Protein AF-A0AAN6YDL4-F1 (afdb_monomer)

Secondary structure (DSSP, 8-state):
-PPPPEEEEEEES-HHHHHHHHHHHTTTEEEEEEEETTTHHHHHHHHHTT---SS-S--HHHHHHTS---TTTS---EEEE-TT--HHHHHHHHHHHHHHHHHHHHTT----B--EEE--GGG-SS-TT-HHHHHHHHHHHHHHHHHHHHHTTGGGTB---EEE-

Structure (mmCIF, N/CA/C/O backbone):
data_AF-A0AAN6YDL4-F1
#
_entry.id   AF-A0AAN6YDL4-F1
#
loop_
_atom_site.group_PDB
_atom_site.id
_atom_site.type_symbol
_atom_site.label_atom_id
_atom_site.label_alt_id
_atom_site.label_comp_id
_atom_site.label_asym_id
_atom_site.label_entity_id
_atom_site.label_seq_id
_atom_site.pdbx_PDB_ins_code
_atom_site.Cartn_x
_atom_site.Cartn_y
_atom_site.Cartn_z
_atom_site.occupancy
_atom_site.B_iso_or_equiv
_atom_site.auth_seq_id
_atom_site.auth_comp_id
_atom_site.auth_asym_id
_atom_site.auth_atom_id
_atom_site.pdbx_PDB_model_num
ATOM 1 N N . MET A 1 1 ? -6.915 -26.222 -2.280 1.00 38.22 1 MET A N 1
ATOM 2 C CA . MET A 1 1 ? -6.921 -25.117 -1.298 1.00 38.22 1 MET A CA 1
ATOM 3 C C . MET A 1 1 ? -6.91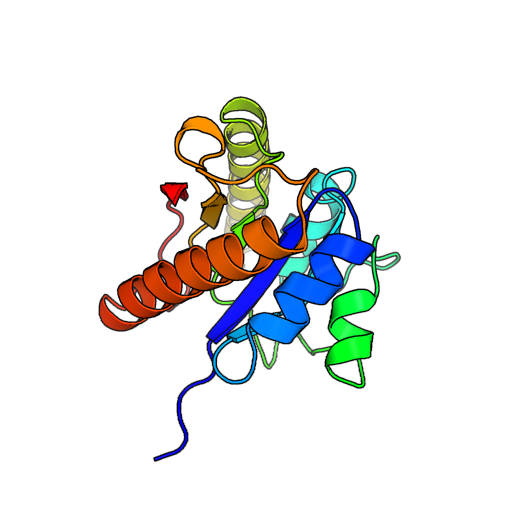6 -23.828 -2.096 1.00 38.22 1 MET A C 1
ATOM 5 O O . MET A 1 1 ? -6.072 -23.712 -2.972 1.00 38.22 1 MET A O 1
ATOM 9 N N . ALA A 1 2 ? -7.891 -22.937 -1.909 1.00 43.97 2 ALA A N 1
ATOM 10 C CA . ALA A 1 2 ? -7.877 -21.652 -2.608 1.00 43.97 2 ALA A CA 1
ATOM 11 C C . ALA A 1 2 ? -6.658 -20.854 -2.119 1.00 43.97 2 ALA A C 1
ATOM 13 O O . ALA A 1 2 ? -6.489 -20.703 -0.909 1.00 43.97 2 ALA A O 1
ATOM 14 N N . SER A 1 3 ? -5.782 -20.409 -3.023 1.00 56.88 3 SER A N 1
ATOM 15 C CA . SER A 1 3 ? -4.665 -19.540 -2.647 1.00 56.88 3 SER A CA 1
ATOM 16 C C . SER A 1 3 ? -5.230 -18.258 -2.040 1.00 56.88 3 SER A C 1
ATOM 18 O O . SER A 1 3 ? -6.098 -17.616 -2.635 1.00 56.88 3 SER A O 1
ATOM 20 N N . LYS A 1 4 ? -4.768 -17.897 -0.844 1.00 82.81 4 LYS A N 1
ATOM 21 C CA . LYS A 1 4 ? -5.132 -16.639 -0.192 1.00 82.81 4 LYS A CA 1
ATOM 22 C C . LYS A 1 4 ? -4.649 -15.480 -1.073 1.00 82.81 4 LYS A C 1
ATOM 24 O O . LYS A 1 4 ? -3.461 -15.384 -1.350 1.00 82.81 4 LYS A O 1
ATOM 29 N N . ILE A 1 5 ? -5.571 -14.633 -1.526 1.00 93.06 5 ILE A N 1
ATOM 30 C CA . ILE A 1 5 ? -5.248 -13.409 -2.273 1.00 93.06 5 ILE A CA 1
ATOM 31 C C . ILE A 1 5 ? -4.875 -12.322 -1.264 1.00 93.06 5 ILE A C 1
ATOM 33 O O . ILE A 1 5 ? -5.662 -12.053 -0.350 1.00 93.06 5 ILE A O 1
ATOM 37 N N . ILE A 1 6 ? -3.711 -11.694 -1.441 1.00 96.50 6 ILE A N 1
ATOM 38 C CA . ILE A 1 6 ? -3.271 -10.568 -0.609 1.00 96.50 6 ILE A CA 1
ATOM 39 C C . ILE A 1 6 ? -3.867 -9.277 -1.163 1.00 96.50 6 ILE A C 1
ATOM 41 O O . ILE A 1 6 ? -3.697 -8.966 -2.340 1.00 96.50 6 ILE A O 1
ATOM 45 N N . ARG A 1 7 ? -4.555 -8.510 -0.317 1.00 96.12 7 ARG A N 1
ATOM 46 C CA . ARG A 1 7 ? -5.187 -7.243 -0.711 1.00 96.12 7 ARG A CA 1
ATOM 47 C C . ARG A 1 7 ? -4.355 -6.059 -0.281 1.00 96.12 7 ARG A C 1
ATOM 49 O O . ARG A 1 7 ? -4.023 -5.946 0.895 1.00 96.12 7 ARG A O 1
ATOM 56 N N . VAL A 1 8 ? -4.057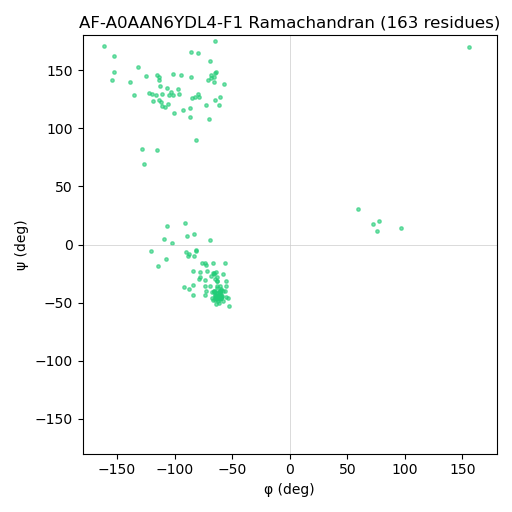 -5.152 -1.201 1.00 97.31 8 VAL A N 1
ATOM 57 C CA . VAL A 1 8 ? -3.200 -3.996 -0.914 1.00 97.31 8 VAL A CA 1
ATOM 58 C C . VAL A 1 8 ? -3.810 -2.692 -1.404 1.00 97.31 8 VAL A C 1
ATOM 60 O O . VAL A 1 8 ? -4.573 -2.656 -2.369 1.00 97.31 8 VAL A O 1
ATOM 63 N N . LEU A 1 9 ? -3.443 -1.609 -0.735 1.00 97.25 9 LEU A N 1
ATOM 64 C CA . LEU A 1 9 ? -3.541 -0.259 -1.274 1.00 97.25 9 LEU A CA 1
ATOM 65 C C . LEU A 1 9 ? -2.279 0.019 -2.077 1.00 97.25 9 LEU A C 1
ATOM 67 O O . LEU A 1 9 ? -1.200 -0.400 -1.666 1.00 97.25 9 LEU A O 1
ATOM 71 N N . ALA A 1 10 ? -2.386 0.755 -3.174 1.00 97.50 10 ALA A N 1
ATOM 72 C CA . ALA A 1 10 ? -1.223 1.194 -3.932 1.00 97.50 10 ALA A CA 1
ATOM 73 C C . ALA A 1 10 ? -1.224 2.709 -4.090 1.00 97.50 10 ALA A C 1
ATOM 75 O O . ALA A 1 10 ? -2.279 3.321 -4.248 1.00 97.50 10 ALA A O 1
ATOM 76 N N . ALA A 1 11 ? -0.044 3.320 -4.083 1.00 97.38 11 ALA A N 1
ATOM 77 C CA . ALA A 1 11 ? 0.076 4.736 -4.372 1.00 97.38 11 ALA A CA 1
ATOM 78 C C . ALA A 1 11 ? 1.285 5.056 -5.247 1.00 97.38 11 ALA A C 1
ATOM 80 O O . ALA A 1 11 ? 2.378 4.497 -5.092 1.00 97.38 11 ALA A O 1
ATOM 81 N N . GLY A 1 12 ? 1.087 5.972 -6.191 1.00 95.25 12 GLY A N 1
ATOM 82 C CA . GLY A 1 12 ? 2.101 6.315 -7.177 1.00 95.25 12 GLY A CA 1
ATOM 83 C C . GLY A 1 12 ? 1.857 7.655 -7.853 1.00 95.25 12 GLY A C 1
ATOM 84 O O . GLY A 1 12 ? 0.814 8.280 -7.706 1.00 95.25 12 GLY A O 1
ATOM 85 N N . LYS A 1 13 ? 2.852 8.108 -8.617 1.00 93.62 13 LYS A N 1
ATOM 86 C CA . LYS A 1 13 ? 2.815 9.421 -9.278 1.00 93.62 13 LYS A CA 1
ATOM 87 C C . LYS A 1 13 ? 1.968 9.443 -10.557 1.00 93.62 13 LYS A C 1
ATOM 89 O O . LYS A 1 13 ? 1.450 10.490 -10.920 1.00 93.62 13 LYS A O 1
ATOM 94 N N . MET A 1 14 ? 1.878 8.318 -11.270 1.00 93.56 14 MET A N 1
ATOM 95 C CA . MET A 1 14 ? 1.256 8.241 -12.598 1.00 93.56 14 MET A CA 1
ATOM 96 C C . MET A 1 14 ? 0.341 7.023 -12.703 1.00 93.56 14 MET A C 1
ATOM 98 O O . MET A 1 14 ? 0.793 5.899 -12.478 1.00 93.56 14 MET A O 1
ATOM 102 N N . GLU A 1 15 ? -0.904 7.233 -13.132 1.00 94.50 15 GLU A N 1
ATOM 103 C CA . GLU A 1 15 ? -1.879 6.150 -13.322 1.00 94.50 15 GLU A CA 1
ATOM 104 C C . GLU A 1 15 ? -1.431 5.134 -14.371 1.00 94.50 15 GLU A C 1
ATOM 106 O O . GLU A 1 15 ? -1.574 3.938 -14.154 1.00 94.50 15 GLU A O 1
ATOM 111 N N . ALA A 1 16 ? -0.844 5.579 -15.488 1.00 94.00 16 ALA A N 1
ATOM 112 C CA . ALA A 1 16 ? -0.403 4.678 -16.555 1.00 94.00 16 ALA A CA 1
ATOM 113 C C . ALA A 1 16 ? 0.641 3.658 -16.064 1.00 94.00 16 ALA A C 1
ATOM 115 O O . ALA A 1 16 ? 0.591 2.488 -16.436 1.00 94.00 16 ALA A O 1
ATOM 116 N N . MET A 1 17 ? 1.559 4.091 -15.193 1.00 93.56 17 MET A N 1
ATOM 117 C CA . MET A 1 17 ? 2.529 3.199 -14.554 1.00 93.56 17 MET A CA 1
ATOM 118 C C . MET A 1 17 ? 1.851 2.332 -13.488 1.00 93.56 17 MET A C 1
ATOM 120 O O . MET A 1 17 ? 2.077 1.124 -13.441 1.00 93.56 17 MET A O 1
ATOM 124 N N . GLY A 1 18 ? 0.980 2.938 -12.671 1.00 95.25 18 GLY A N 1
ATOM 125 C CA . GLY A 1 18 ? 0.182 2.239 -11.664 1.00 95.25 18 GLY A CA 1
ATOM 126 C C . GLY A 1 18 ? -0.617 1.082 -12.261 1.00 95.25 18 GLY A C 1
ATOM 127 O O . GLY A 1 18 ? -0.530 -0.027 -11.751 1.00 95.25 18 GLY A O 1
ATOM 128 N N . ARG A 1 19 ? -1.298 1.296 -13.394 1.00 97.12 19 ARG A N 1
ATOM 129 C CA . ARG A 1 19 ? -2.048 0.270 -14.135 1.00 97.12 19 ARG A CA 1
ATOM 130 C C . ARG A 1 19 ? -1.188 -0.952 -14.439 1.00 97.12 19 ARG A C 1
ATOM 132 O O . ARG A 1 19 ? -1.576 -2.058 -14.081 1.00 97.12 19 ARG A O 1
ATOM 139 N N . ARG A 1 20 ? -0.010 -0.748 -15.041 1.00 97.00 20 ARG A N 1
ATOM 140 C CA . ARG A 1 20 ? 0.898 -1.849 -15.408 1.00 97.00 20 ARG A CA 1
ATOM 141 C C . ARG A 1 20 ? 1.344 -2.650 -14.181 1.00 97.00 20 ARG A C 1
ATOM 143 O O . ARG A 1 20 ? 1.391 -3.876 -14.231 1.00 97.00 20 ARG A O 1
ATOM 150 N N . VAL A 1 21 ? 1.636 -1.967 -13.072 1.00 96.62 21 VAL A N 1
ATOM 151 C CA . VAL A 1 21 ? 2.000 -2.622 -11.805 1.00 96.62 21 VAL A CA 1
ATOM 152 C C . VAL A 1 21 ? 0.812 -3.399 -11.228 1.00 96.62 21 VAL A C 1
ATOM 154 O O . VAL A 1 21 ? 0.970 -4.563 -10.876 1.00 96.62 21 VAL A O 1
ATOM 157 N N . ILE A 1 22 ? -0.380 -2.795 -11.169 1.00 97.38 22 ILE A N 1
ATOM 158 C CA . ILE A 1 22 ? -1.601 -3.427 -10.641 1.00 97.38 22 ILE A CA 1
ATOM 159 C C . ILE A 1 22 ? -1.958 -4.689 -11.435 1.00 97.38 22 ILE A C 1
ATOM 161 O O . ILE A 1 22 ? -2.300 -5.713 -10.846 1.00 97.38 22 ILE A O 1
ATOM 165 N N . GLU A 1 23 ? -1.864 -4.640 -12.763 1.00 97.31 23 GLU A N 1
ATOM 166 C CA . GLU A 1 23 ? -2.128 -5.797 -13.622 1.00 97.31 23 GLU A CA 1
ATOM 167 C C . GLU A 1 23 ? -1.107 -6.916 -13.395 1.00 97.31 23 GLU A C 1
ATOM 169 O O . GLU A 1 23 ? -1.497 -8.073 -13.248 1.00 97.31 23 GLU A O 1
ATOM 174 N N . GLY A 1 24 ? 0.184 -6.587 -13.292 1.00 96.88 24 GLY A N 1
ATOM 175 C CA . GLY A 1 24 ? 1.239 -7.580 -13.073 1.00 96.88 24 GLY A CA 1
ATOM 176 C C . GLY A 1 24 ? 1.291 -8.172 -11.656 1.00 96.88 24 GLY A C 1
ATOM 177 O O . GLY A 1 24 ? 1.899 -9.223 -11.436 1.00 96.88 24 GLY A O 1
ATOM 178 N N . LEU A 1 25 ? 0.632 -7.537 -10.685 1.00 97.38 25 LEU A N 1
ATOM 179 C CA . LEU A 1 25 ? 0.478 -8.061 -9.325 1.00 97.38 25 LEU A CA 1
ATOM 180 C C . LEU A 1 25 ? -0.484 -9.260 -9.245 1.00 97.38 25 LEU A C 1
ATOM 182 O O . LEU A 1 25 ? -0.351 -10.089 -8.342 1.00 97.38 25 LEU A O 1
ATOM 186 N N . LYS A 1 26 ? -1.390 -9.407 -10.215 1.00 95.75 26 LYS A N 1
ATOM 187 C CA . LYS A 1 26 ? -2.298 -10.555 -10.313 1.00 95.75 26 LYS A CA 1
ATOM 188 C C . LYS A 1 26 ? -1.545 -11.855 -10.671 1.00 95.75 26 LYS A C 1
ATOM 190 O O . LYS A 1 26 ? -0.471 -11.789 -11.276 1.00 95.75 26 LYS A O 1
ATOM 195 N N . PRO A 1 27 ? -2.125 -13.032 -10.360 1.00 94.62 27 PRO A N 1
ATOM 196 C CA . PRO A 1 27 ? -3.370 -13.241 -9.604 1.00 94.62 27 PRO A CA 1
ATOM 197 C C . PRO A 1 27 ? -3.207 -13.212 -8.076 1.00 94.62 27 PRO A C 1
ATOM 199 O O . PRO A 1 27 ? -4.208 -13.225 -7.364 1.00 94.62 27 PRO A O 1
ATOM 202 N N . GLU A 1 28 ? -1.981 -13.209 -7.557 1.00 95.19 28 GLU A N 1
ATOM 203 C CA . GLU A 1 28 ? -1.725 -13.435 -6.130 1.00 95.19 28 GLU A CA 1
ATOM 204 C C . GLU A 1 28 ? -2.008 -12.205 -5.259 1.00 95.19 28 GLU A C 1
ATOM 206 O O . GLU A 1 28 ? -2.344 -12.341 -4.079 1.00 95.19 28 GLU A O 1
ATOM 211 N N . VAL A 1 29 ? -1.880 -11.010 -5.841 1.00 97.00 29 VAL A N 1
ATOM 212 C CA . VAL A 1 29 ? -2.091 -9.733 -5.161 1.00 97.00 29 VAL A CA 1
ATOM 213 C C . VAL A 1 29 ? -3.180 -8.935 -5.877 1.00 97.00 29 VAL A C 1
ATOM 215 O O . VAL A 1 29 ? -3.153 -8.743 -7.093 1.00 97.00 29 VAL A O 1
ATOM 218 N N . GLU A 1 30 ? -4.143 -8.448 -5.101 1.00 96.50 30 GLU A N 1
ATOM 219 C CA . GLU A 1 30 ? -5.267 -7.626 -5.545 1.00 96.50 30 GLU A CA 1
ATOM 220 C C . GLU A 1 30 ? -5.099 -6.205 -4.998 1.00 96.50 30 GLU A C 1
ATOM 222 O O . GLU A 1 30 ? -5.074 -5.992 -3.785 1.00 96.50 30 GLU A O 1
ATOM 227 N N . VAL A 1 31 ? -4.987 -5.213 -5.884 1.00 96.94 31 VAL A N 1
ATOM 228 C CA . VAL A 1 31 ? -4.963 -3.803 -5.476 1.00 96.94 31 VAL A CA 1
ATOM 229 C C . VAL A 1 31 ? -6.395 -3.303 -5.368 1.00 96.94 31 VAL A C 1
ATOM 231 O O . VAL A 1 31 ? -7.068 -3.161 -6.384 1.00 96.94 31 VAL A O 1
ATOM 234 N N . VAL A 1 32 ? -6.861 -3.044 -4.146 1.00 95.50 32 VAL A N 1
ATOM 235 C CA . VAL A 1 32 ? -8.264 -2.669 -3.887 1.00 95.50 32 VAL A CA 1
ATOM 236 C C . VAL A 1 32 ? -8.529 -1.178 -4.079 1.00 95.50 32 VAL A C 1
ATOM 238 O O . VAL A 1 32 ? -9.664 -0.791 -4.336 1.00 95.50 32 VAL A O 1
ATOM 241 N N . HIS A 1 33 ? -7.489 -0.346 -3.979 1.00 95.88 33 HIS A N 1
ATOM 242 C CA . HIS A 1 33 ? -7.565 1.090 -4.242 1.00 95.88 33 HIS A CA 1
ATOM 243 C C . HIS A 1 33 ? -6.199 1.639 -4.664 1.00 95.88 33 HIS A C 1
ATOM 245 O O . HIS A 1 33 ? -5.169 1.221 -4.122 1.00 95.88 33 HIS A O 1
ATOM 251 N N . PHE A 1 34 ? -6.190 2.574 -5.616 1.00 96.69 34 PHE A N 1
ATOM 252 C CA . PHE A 1 34 ? -4.981 3.260 -6.075 1.00 96.69 34 PHE A CA 1
ATOM 253 C C . PHE A 1 34 ? -5.099 4.765 -5.835 1.00 96.69 34 PHE A C 1
ATOM 255 O O . PHE A 1 34 ? -6.081 5.376 -6.242 1.00 96.69 34 PHE A O 1
ATOM 262 N N . MET A 1 35 ? -4.082 5.351 -5.204 1.00 96.56 35 MET A N 1
ATOM 263 C CA . MET A 1 35 ? -4.015 6.781 -4.891 1.00 96.56 35 MET A CA 1
ATOM 264 C C . MET A 1 35 ? -2.912 7.456 -5.697 1.00 96.56 35 MET A C 1
ATOM 266 O O . MET A 1 35 ? -1.776 6.968 -5.761 1.00 96.56 35 MET A O 1
ATOM 270 N N . LEU A 1 36 ? -3.205 8.632 -6.243 1.00 96.12 36 LEU A N 1
ATOM 271 C CA . LEU A 1 36 ? -2.150 9.507 -6.730 1.00 96.12 36 LEU A CA 1
ATOM 272 C C . LEU A 1 36 ? -1.367 10.091 -5.555 1.00 96.12 36 LEU A C 1
ATOM 274 O O . LEU A 1 36 ? -1.930 10.469 -4.527 1.00 96.12 36 LEU A O 1
ATOM 278 N N . SER A 1 37 ? -0.051 10.214 -5.719 1.00 93.81 37 SER A N 1
ATOM 279 C CA . SER A 1 37 ? 0.838 10.693 -4.655 1.00 93.81 37 SER A CA 1
ATOM 280 C C . SER A 1 37 ? 0.484 12.084 -4.129 1.00 93.81 37 SER A C 1
ATOM 282 O O . SER A 1 37 ? 0.800 12.396 -2.989 1.00 93.81 37 SER A O 1
ATOM 284 N N . THR A 1 38 ? -0.179 12.910 -4.938 1.00 93.81 38 THR A N 1
ATOM 285 C CA . THR A 1 38 ? -0.655 14.247 -4.558 1.00 93.81 38 THR A CA 1
ATOM 286 C C . THR A 1 38 ? -1.907 14.245 -3.677 1.00 93.81 38 THR A C 1
ATOM 288 O O . THR A 1 38 ? -2.186 15.270 -3.074 1.00 93.81 38 THR A O 1
ATOM 291 N N . HIS A 1 39 ? -2.637 13.128 -3.585 1.00 94.81 39 HIS A N 1
ATOM 292 C CA . HIS A 1 39 ? -3.914 13.019 -2.857 1.00 94.81 39 HIS A CA 1
ATOM 293 C C . HIS A 1 39 ? -3.882 11.976 -1.729 1.00 94.81 39 HIS A C 1
ATOM 295 O O . HIS A 1 39 ? -4.829 11.851 -0.956 1.00 94.81 39 HIS A O 1
ATOM 301 N N . ILE A 1 40 ? -2.785 11.223 -1.597 1.00 94.62 40 ILE A N 1
ATOM 302 C CA . ILE A 1 40 ? -2.650 10.159 -0.591 1.00 94.62 40 ILE A CA 1
ATOM 303 C C . ILE A 1 40 ? -2.887 10.647 0.847 1.00 94.62 40 ILE A C 1
ATOM 305 O O . ILE A 1 40 ? -3.467 9.907 1.635 1.00 94.62 40 ILE A O 1
ATOM 309 N N . ALA A 1 41 ? -2.484 11.874 1.191 1.00 93.38 41 ALA A N 1
ATOM 310 C CA . ALA A 1 41 ? -2.694 12.434 2.528 1.00 93.38 41 ALA A CA 1
ATOM 311 C C . ALA A 1 41 ? -4.186 12.593 2.884 1.00 93.38 41 ALA A C 1
ATOM 313 O O . ALA A 1 41 ? -4.556 12.431 4.047 1.00 93.38 41 ALA A O 1
ATOM 314 N N . ASP A 1 42 ? -5.034 12.844 1.884 1.00 92.50 42 ASP A N 1
ATOM 315 C CA . ASP A 1 42 ? -6.477 13.017 2.060 1.00 92.50 42 ASP A CA 1
ATOM 316 C C . ASP A 1 42 ? -7.220 11.676 2.001 1.00 92.50 42 ASP A C 1
ATOM 318 O O . ASP A 1 42 ? -8.165 11.436 2.756 1.00 92.50 42 ASP A O 1
ATOM 322 N N . GLU A 1 43 ? -6.788 10.776 1.114 1.00 94.38 43 GLU A N 1
ATOM 323 C CA . GLU A 1 43 ? -7.480 9.512 0.855 1.00 94.38 43 GLU A CA 1
ATOM 324 C C . GLU A 1 43 ? -7.115 8.398 1.838 1.00 94.38 43 GLU A C 1
ATOM 326 O O . GLU A 1 43 ? -8.002 7.682 2.313 1.00 94.38 43 GLU A O 1
ATOM 331 N N . LEU A 1 44 ? -5.826 8.242 2.162 1.00 93.88 44 LEU A N 1
ATOM 332 C CA . LEU A 1 44 ? -5.336 7.118 2.962 1.00 93.88 44 LEU A CA 1
ATOM 333 C C . LEU A 1 44 ? -6.051 6.996 4.320 1.00 93.88 44 LEU A C 1
ATOM 335 O O . LEU A 1 44 ? -6.464 5.884 4.654 1.00 93.88 44 LEU A O 1
ATOM 339 N N . PRO A 1 45 ? -6.276 8.076 5.095 1.00 91.12 45 PRO A N 1
ATOM 340 C CA . PRO A 1 45 ? -6.980 7.967 6.372 1.00 91.12 45 PRO A CA 1
ATOM 341 C C . PRO A 1 45 ? -8.406 7.441 6.240 1.00 91.12 45 PRO A C 1
ATOM 343 O O . PRO A 1 45 ? -8.829 6.606 7.037 1.00 91.12 45 PRO A O 1
ATOM 346 N N . LEU A 1 46 ? -9.141 7.905 5.224 1.00 90.38 46 LEU A N 1
ATOM 347 C CA . LEU A 1 46 ? -10.515 7.469 4.977 1.00 90.38 46 LEU A CA 1
ATOM 348 C C . LEU A 1 46 ? -10.544 5.974 4.661 1.00 90.38 46 LEU A C 1
ATOM 350 O O . LEU A 1 46 ? -11.336 5.227 5.233 1.00 90.38 46 LEU A O 1
ATOM 354 N N . ILE A 1 47 ? -9.622 5.529 3.813 1.00 91.88 47 ILE A N 1
ATOM 355 C CA . ILE A 1 47 ? -9.521 4.135 3.385 1.00 91.88 47 ILE A CA 1
ATOM 356 C C . ILE A 1 47 ? -9.151 3.216 4.551 1.00 91.88 47 ILE A C 1
ATOM 358 O O . ILE A 1 47 ? -9.718 2.131 4.668 1.00 91.88 47 ILE A O 1
ATOM 362 N N . LEU A 1 48 ? -8.248 3.642 5.441 1.00 90.25 48 LEU A N 1
ATOM 363 C CA . LEU A 1 48 ? -7.899 2.884 6.650 1.00 90.25 48 LEU A CA 1
ATOM 364 C C . LEU A 1 48 ? -9.076 2.769 7.636 1.00 90.25 48 LEU A C 1
ATOM 366 O O . LEU A 1 48 ? -9.148 1.809 8.404 1.00 90.25 48 LEU A O 1
ATOM 370 N N . GLU A 1 49 ? -10.030 3.700 7.580 1.00 88.19 49 GLU A N 1
ATOM 371 C CA . GLU A 1 49 ? -11.330 3.615 8.260 1.00 88.19 49 GLU A CA 1
ATOM 372 C C . GLU A 1 49 ? -12.382 2.802 7.479 1.00 88.19 49 GLU A C 1
ATOM 374 O O . GLU A 1 49 ? -13.557 2.793 7.849 1.00 88.19 49 GLU A O 1
ATOM 379 N N . ASN A 1 50 ? -11.982 2.114 6.406 1.00 87.94 50 ASN A N 1
ATOM 380 C CA . ASN A 1 50 ? -12.847 1.396 5.467 1.00 87.94 50 ASN A CA 1
ATOM 381 C C . ASN A 1 50 ? -13.894 2.291 4.779 1.00 87.94 50 ASN A C 1
ATOM 383 O O . ASN A 1 50 ? -14.984 1.830 4.431 1.00 87.94 50 ASN A O 1
ATOM 387 N N . LYS A 1 51 ? -13.572 3.572 4.570 1.00 87.56 51 LYS A N 1
ATOM 388 C CA . LYS A 1 51 ? -14.406 4.535 3.842 1.00 87.56 51 LYS A CA 1
ATOM 389 C C . LYS A 1 51 ? -13.800 4.812 2.471 1.00 87.56 51 LYS A C 1
ATOM 391 O O . LYS A 1 51 ? -12.605 5.059 2.345 1.00 87.56 51 LYS A O 1
ATOM 396 N N . ILE A 1 52 ? -14.642 4.812 1.444 1.00 82.81 52 ILE A N 1
ATOM 397 C CA . ILE A 1 52 ? -14.236 5.218 0.097 1.00 82.81 52 ILE A CA 1
ATOM 398 C C . ILE A 1 52 ? -14.224 6.756 0.048 1.00 82.81 52 ILE A C 1
ATOM 400 O O . ILE A 1 52 ? -15.219 7.370 0.452 1.00 82.81 52 ILE A O 1
ATOM 404 N N . PRO A 1 53 ? -13.137 7.398 -0.420 1.00 87.06 53 PRO A N 1
ATOM 405 C CA . PRO A 1 53 ? -13.118 8.840 -0.638 1.00 87.06 53 PRO A CA 1
ATOM 406 C C . PRO A 1 53 ? -14.239 9.262 -1.602 1.00 87.06 53 PRO A C 1
ATOM 408 O O . PRO A 1 53 ? -14.446 8.589 -2.610 1.00 87.06 53 PRO A O 1
ATOM 411 N N . PRO A 1 54 ? -14.961 10.371 -1.348 1.00 84.56 54 PRO A N 1
ATOM 412 C CA . PRO A 1 54 ? -16.070 10.793 -2.208 1.00 84.56 54 PRO A CA 1
ATOM 413 C C . PRO A 1 54 ? -15.618 11.149 -3.631 1.00 84.56 54 PRO A C 1
ATOM 415 O O . PRO A 1 54 ? -16.368 10.942 -4.578 1.00 84.56 54 PRO A O 1
ATOM 418 N N . ASN A 1 55 ? -14.388 11.652 -3.773 1.00 87.50 55 ASN A N 1
ATOM 419 C CA . ASN A 1 55 ? -13.749 11.969 -5.046 1.00 87.50 55 ASN A CA 1
ATOM 420 C C . ASN A 1 55 ? -12.368 11.291 -5.076 1.00 87.50 55 ASN A C 1
ATOM 422 O O . ASN A 1 55 ? -11.383 11.936 -4.713 1.00 87.50 55 ASN A O 1
ATOM 426 N N . PRO A 1 56 ? -12.279 9.993 -5.415 1.00 91.38 56 PRO A N 1
ATOM 427 C CA . PRO A 1 56 ? -10.995 9.308 -5.478 1.00 91.38 56 PRO A CA 1
ATOM 428 C C . PRO A 1 56 ? -10.137 9.903 -6.600 1.00 91.38 56 PRO A C 1
ATOM 430 O O . PRO A 1 56 ? -10.635 10.186 -7.690 1.00 91.38 56 PRO A O 1
ATOM 433 N N . SER A 1 57 ? -8.838 10.069 -6.353 1.00 95.00 57 SER A N 1
ATOM 434 C CA . SER A 1 57 ? -7.895 10.606 -7.345 1.00 95.00 57 SER A CA 1
ATOM 435 C C . SER A 1 57 ? -7.675 9.686 -8.542 1.00 95.00 57 SER A C 1
ATOM 437 O O . SER A 1 57 ? -7.146 10.135 -9.557 1.00 95.00 57 SER A O 1
ATOM 439 N N . SER A 1 58 ? -8.068 8.414 -8.434 1.00 95.06 58 SER A N 1
ATOM 440 C CA . SER A 1 58 ? -7.990 7.435 -9.510 1.00 95.06 58 SER A CA 1
ATOM 441 C C . SER A 1 58 ? -9.044 6.339 -9.371 1.00 95.06 58 SER A C 1
ATOM 443 O O . SER A 1 58 ? -9.373 5.912 -8.266 1.00 95.06 58 SER A O 1
ATOM 445 N N . ASN A 1 59 ? -9.507 5.818 -10.511 1.00 94.25 59 ASN A N 1
ATOM 446 C CA . ASN A 1 59 ? -10.402 4.656 -10.588 1.00 94.25 59 ASN A CA 1
ATOM 447 C C . ASN A 1 59 ? -9.716 3.400 -11.150 1.00 94.25 59 ASN A C 1
ATOM 449 O O . ASN A 1 59 ? -10.363 2.366 -11.317 1.00 94.25 59 ASN A O 1
ATOM 453 N N . VAL A 1 60 ? -8.404 3.453 -11.417 1.00 95.81 60 VAL A N 1
ATOM 454 C CA . VAL A 1 60 ? -7.676 2.390 -12.134 1.00 95.81 60 VAL A CA 1
ATOM 455 C C . VAL A 1 60 ? -7.811 1.013 -11.475 1.00 95.81 60 VAL A C 1
ATOM 457 O O . VAL A 1 60 ? -7.993 0.014 -12.167 1.00 95.81 60 VAL A O 1
ATOM 460 N N . ALA A 1 61 ? -7.775 0.952 -10.141 1.00 93.75 61 ALA A N 1
ATOM 461 C CA . ALA A 1 61 ? -7.934 -0.294 -9.396 1.00 93.75 61 ALA A CA 1
ATOM 462 C C . ALA A 1 61 ? -9.339 -0.890 -9.589 1.00 93.75 61 ALA A C 1
ATOM 464 O O . ALA A 1 61 ? -9.469 -2.064 -9.932 1.00 93.75 61 ALA A O 1
ATOM 465 N N . ALA A 1 62 ? -10.384 -0.068 -9.450 1.00 93.19 62 ALA A N 1
ATOM 466 C CA . ALA A 1 62 ? -11.769 -0.493 -9.639 1.00 93.19 62 ALA A CA 1
ATOM 467 C C . ALA A 1 62 ? -12.031 -0.958 -11.080 1.00 93.19 62 ALA A C 1
ATOM 469 O O . ALA A 1 62 ? -12.650 -1.997 -11.289 1.00 93.19 62 ALA A O 1
ATOM 470 N N . GLU A 1 63 ? -11.506 -0.248 -12.081 1.00 95.44 63 GLU A N 1
ATOM 471 C CA . GLU A 1 63 ? -11.612 -0.652 -13.489 1.00 95.44 63 GLU A CA 1
ATOM 472 C C . GLU A 1 63 ? -10.981 -2.027 -13.743 1.00 95.44 63 GLU A C 1
ATOM 474 O O . GLU A 1 63 ? -11.591 -2.886 -14.379 1.00 95.44 63 GLU A O 1
ATOM 479 N N . ILE A 1 64 ? -9.781 -2.268 -13.205 1.00 94.19 64 ILE A N 1
ATOM 480 C CA . ILE A 1 64 ? -9.059 -3.541 -13.353 1.00 94.19 64 ILE A CA 1
ATOM 481 C C . ILE A 1 64 ? -9.758 -4.690 -12.606 1.00 94.19 64 ILE A C 1
ATOM 483 O O . ILE A 1 64 ? -9.599 -5.860 -12.977 1.00 94.19 64 ILE A O 1
ATOM 487 N N . LEU A 1 65 ? -10.499 -4.393 -11.538 1.00 92.00 65 LEU A N 1
ATOM 488 C CA . LEU A 1 65 ? -11.277 -5.375 -10.775 1.00 92.00 65 LEU A CA 1
ATOM 489 C C . LEU A 1 65 ? -12.714 -5.552 -11.283 1.00 92.00 65 LEU A C 1
ATOM 491 O O . LEU A 1 65 ? -13.400 -6.466 -10.831 1.00 92.00 65 LEU A O 1
ATOM 495 N N . GLY A 1 66 ? -13.155 -4.736 -12.244 1.00 92.62 66 GLY A N 1
ATOM 496 C CA . GLY A 1 66 ? -14.516 -4.778 -12.781 1.00 92.62 66 GLY A CA 1
ATOM 497 C C . GLY A 1 66 ? -15.568 -4.131 -11.873 1.00 92.62 66 GLY A C 1
ATOM 498 O O . GLY A 1 66 ? -16.752 -4.429 -12.008 1.00 92.62 66 GLY A O 1
ATOM 499 N N . GLY A 1 67 ? -15.159 -3.264 -10.945 1.00 89.25 67 GLY A N 1
ATOM 500 C CA . GLY A 1 67 ? -16.047 -2.532 -10.045 1.00 89.25 67 GLY A CA 1
ATOM 501 C C . GLY A 1 67 ? -15.366 -2.087 -8.745 1.00 89.25 67 GLY A C 1
ATOM 502 O O . GLY A 1 67 ? -14.244 -2.507 -8.451 1.00 89.25 67 GLY A O 1
ATOM 503 N N . PRO A 1 68 ? -16.030 -1.230 -7.950 1.00 83.56 68 PRO A N 1
ATOM 504 C CA . PRO A 1 68 ? -15.518 -0.803 -6.653 1.00 83.56 68 PRO A CA 1
ATOM 505 C C . PRO A 1 68 ? -15.454 -1.974 -5.665 1.00 83.56 68 PRO A C 1
ATOM 507 O O . PRO A 1 68 ? -16.326 -2.844 -5.640 1.00 83.56 68 PRO A O 1
ATOM 510 N N . VAL A 1 69 ? -14.432 -1.966 -4.811 1.00 85.69 69 VAL A N 1
ATOM 511 C CA . VAL A 1 69 ? -14.268 -2.946 -3.735 1.00 85.69 69 VAL A CA 1
ATOM 512 C C . VAL A 1 69 ? -14.816 -2.376 -2.432 1.00 85.69 69 VAL A C 1
ATOM 514 O O . VAL A 1 69 ? -14.451 -1.277 -2.021 1.00 85.69 69 VAL A O 1
ATOM 517 N N . SER A 1 70 ? -15.664 -3.148 -1.750 1.00 87.44 70 SER A N 1
ATOM 518 C CA . SER A 1 70 ? -16.069 -2.834 -0.381 1.00 87.44 70 SER A CA 1
ATOM 519 C C . SER A 1 70 ? -14.891 -3.050 0.570 1.00 87.44 70 SER A C 1
ATOM 521 O O . SER A 1 70 ? -14.497 -4.187 0.837 1.00 87.44 70 SER A O 1
ATOM 523 N N . LEU A 1 71 ? -14.321 -1.959 1.084 1.00 85.75 71 LEU A N 1
ATOM 524 C CA . LEU A 1 71 ? -13.175 -2.003 1.998 1.00 85.75 71 LEU A CA 1
ATOM 525 C C . LEU A 1 71 ? -13.526 -2.634 3.353 1.00 85.75 71 LEU A C 1
ATOM 527 O O . LEU A 1 71 ? -12.654 -3.192 4.006 1.00 85.75 71 LEU A O 1
ATOM 531 N N . SER A 1 72 ? -14.795 -2.602 3.770 1.00 85.81 72 SER A N 1
ATOM 532 C CA . SER A 1 72 ? -15.235 -3.247 5.013 1.00 85.81 72 SER A CA 1
ATOM 533 C C . SER A 1 72 ? -15.290 -4.774 4.895 1.00 85.81 72 SER A C 1
ATOM 535 O O . SER A 1 72 ? -14.954 -5.474 5.847 1.00 85.81 72 SER A O 1
ATOM 537 N N . GLU A 1 73 ? -15.675 -5.299 3.730 1.00 87.06 73 GLU A N 1
ATOM 538 C CA . GLU A 1 73 ? -15.733 -6.744 3.462 1.00 87.06 73 GLU A CA 1
ATOM 539 C C . GLU A 1 73 ? -14.372 -7.311 3.048 1.00 87.06 73 GLU A C 1
ATOM 541 O O . GLU A 1 73 ? -14.026 -8.450 3.367 1.00 87.06 73 GLU A O 1
ATOM 546 N N . LYS A 1 74 ? -13.598 -6.512 2.311 1.00 87.69 74 LYS A N 1
ATOM 547 C CA . LYS A 1 74 ? -12.300 -6.874 1.742 1.00 87.69 74 LYS A CA 1
ATOM 548 C C . LYS A 1 74 ? -11.253 -5.838 2.155 1.00 87.69 74 LYS A C 1
ATOM 550 O O . LYS A 1 74 ? -10.773 -5.079 1.310 1.00 87.69 74 LYS A O 1
ATOM 555 N N . PRO A 1 75 ? -10.886 -5.794 3.444 1.00 90.00 75 PRO A N 1
ATOM 556 C CA . PRO A 1 75 ? -9.978 -4.777 3.936 1.00 90.00 75 PRO A CA 1
ATOM 557 C C . PRO A 1 75 ? -8.574 -4.983 3.377 1.00 90.00 75 PRO A C 1
ATOM 559 O O . PRO A 1 75 ? -8.096 -6.114 3.231 1.00 90.00 75 PRO A O 1
ATOM 562 N N . ALA A 1 76 ? -7.900 -3.872 3.097 1.00 93.69 76 ALA A N 1
ATOM 563 C CA . ALA A 1 76 ? -6.503 -3.903 2.709 1.00 93.69 76 ALA A CA 1
ATOM 564 C C . ALA A 1 76 ? -5.627 -4.429 3.854 1.00 93.69 76 ALA A C 1
ATOM 566 O O . ALA A 1 76 ? -5.926 -4.253 5.038 1.00 93.69 76 ALA A O 1
ATOM 567 N N . GLN A 1 77 ? -4.543 -5.089 3.471 1.00 95.94 77 GLN A N 1
ATOM 568 C CA . GLN A 1 77 ? -3.602 -5.749 4.366 1.00 95.94 77 GLN A CA 1
ATOM 569 C C . GLN A 1 77 ? -2.221 -5.099 4.349 1.00 95.94 77 GLN A C 1
ATOM 571 O O . GLN A 1 77 ? -1.458 -5.323 5.274 1.00 95.94 77 GLN A O 1
ATOM 576 N N . ALA A 1 78 ? -1.897 -4.318 3.319 1.00 97.56 78 ALA A N 1
ATOM 577 C CA . ALA A 1 78 ? -0.658 -3.553 3.208 1.00 97.56 78 ALA A CA 1
ATOM 578 C C . ALA A 1 78 ? -0.872 -2.319 2.320 1.00 97.56 78 ALA A C 1
ATOM 580 O O . ALA A 1 78 ? -1.830 -2.261 1.541 1.00 97.56 78 ALA A O 1
ATOM 581 N N . LEU A 1 79 ? 0.039 -1.355 2.419 1.00 97.88 79 LEU A N 1
ATOM 582 C CA . LEU A 1 79 ? 0.153 -0.212 1.515 1.00 97.88 79 LEU A CA 1
ATOM 583 C C . LEU A 1 79 ? 1.460 -0.330 0.729 1.00 97.88 79 LEU A C 1
ATOM 585 O O . LEU A 1 79 ? 2.524 -0.408 1.332 1.00 97.88 79 LEU A O 1
ATOM 589 N N . ILE A 1 80 ? 1.397 -0.310 -0.601 1.00 98.06 80 ILE A N 1
ATOM 590 C CA . ILE A 1 80 ? 2.581 -0.266 -1.464 1.00 98.06 80 ILE A CA 1
ATOM 591 C C . ILE A 1 80 ? 2.790 1.144 -2.029 1.00 98.06 80 ILE A C 1
ATOM 593 O O . ILE A 1 80 ? 1.867 1.770 -2.552 1.00 98.06 80 ILE A O 1
ATOM 597 N N . LEU A 1 81 ? 4.017 1.648 -1.924 1.00 97.12 81 LEU A N 1
ATOM 598 C CA . LEU A 1 81 ? 4.417 3.003 -2.295 1.00 97.12 81 LEU A CA 1
ATOM 599 C C . LEU A 1 81 ? 5.474 2.949 -3.402 1.00 97.12 81 LEU A C 1
ATOM 601 O O . LEU A 1 81 ? 6.529 2.329 -3.243 1.00 97.12 81 LEU A O 1
ATOM 605 N N . GLY A 1 82 ? 5.206 3.608 -4.532 1.00 93.25 82 GLY A N 1
ATOM 606 C CA . GLY A 1 82 ? 6.161 3.697 -5.642 1.00 93.25 82 GLY A CA 1
ATOM 607 C C . GLY A 1 82 ? 7.447 4.466 -5.295 1.00 93.25 82 GLY A C 1
ATOM 608 O O . GLY A 1 82 ? 7.565 5.091 -4.246 1.00 93.25 82 GLY A O 1
ATOM 609 N N . GLY A 1 83 ? 8.413 4.500 -6.216 1.00 89.75 83 GLY A N 1
ATOM 610 C CA . GLY A 1 83 ? 9.740 5.095 -5.967 1.00 89.75 83 GLY A CA 1
ATOM 611 C C . GLY A 1 83 ? 9.795 6.624 -5.800 1.00 89.75 83 GLY A C 1
ATOM 612 O O . GLY A 1 83 ? 10.882 7.189 -5.700 1.00 89.75 83 GLY A O 1
ATOM 613 N N . ALA A 1 84 ? 8.651 7.312 -5.809 1.00 87.38 84 ALA A N 1
ATOM 614 C CA . ALA A 1 84 ? 8.572 8.767 -5.667 1.00 87.38 84 ALA A CA 1
ATOM 615 C C . ALA A 1 84 ? 8.492 9.243 -4.204 1.00 87.38 84 ALA A C 1
ATOM 617 O O . ALA A 1 84 ? 8.577 10.444 -3.965 1.00 87.38 84 ALA A O 1
ATOM 618 N N . TYR A 1 85 ? 8.301 8.334 -3.244 1.00 91.31 85 TYR A N 1
ATOM 619 C CA . TYR A 1 85 ? 8.126 8.682 -1.835 1.00 91.31 85 TYR A CA 1
ATOM 620 C C . TYR A 1 85 ? 9.473 8.806 -1.119 1.00 91.31 85 TYR A C 1
ATOM 622 O O . TYR A 1 85 ? 10.220 7.831 -1.005 1.00 91.31 85 TYR A O 1
ATOM 630 N N . THR A 1 86 ? 9.770 10.006 -0.619 1.00 91.00 86 THR A N 1
ATOM 631 C CA . THR A 1 86 ? 10.945 10.271 0.220 1.00 91.00 86 THR A CA 1
ATOM 632 C C . THR A 1 86 ? 10.702 9.833 1.666 1.00 91.00 86 THR A C 1
ATOM 634 O O . THR A 1 86 ? 9.563 9.615 2.084 1.00 91.00 86 THR A O 1
ATOM 637 N N . ASP A 1 87 ? 11.775 9.727 2.451 1.00 91.62 87 ASP A N 1
ATOM 638 C CA . ASP A 1 87 ? 11.679 9.410 3.883 1.00 91.62 87 ASP A CA 1
ATOM 639 C C . ASP A 1 87 ? 10.868 10.468 4.653 1.00 91.62 87 ASP A C 1
ATOM 641 O O . ASP A 1 87 ? 10.096 10.129 5.550 1.00 91.62 87 ASP A O 1
ATOM 645 N N . GLU A 1 88 ? 10.993 11.738 4.259 1.00 93.56 88 GLU A N 1
ATOM 646 C CA . GLU A 1 88 ? 10.222 12.860 4.806 1.00 93.56 88 GLU A CA 1
ATOM 647 C C . GLU A 1 88 ? 8.725 12.699 4.513 1.00 93.56 88 GLU A C 1
ATOM 649 O O . GLU A 1 88 ? 7.924 12.651 5.443 1.00 93.56 88 GLU A O 1
ATOM 654 N N . MET A 1 89 ? 8.351 12.458 3.249 1.00 93.81 89 MET A N 1
ATOM 655 C CA . MET A 1 89 ? 6.949 12.237 2.868 1.00 93.81 89 MET A CA 1
ATOM 656 C C . MET A 1 89 ? 6.321 11.062 3.624 1.00 93.81 89 MET A C 1
ATOM 658 O O . MET A 1 89 ? 5.158 11.117 4.020 1.00 93.81 89 MET A O 1
ATOM 662 N N . ILE A 1 90 ? 7.076 9.978 3.823 1.00 94.62 90 ILE A N 1
ATOM 663 C CA . ILE A 1 90 ? 6.599 8.820 4.587 1.00 94.62 90 ILE A CA 1
ATOM 664 C C . ILE A 1 90 ? 6.429 9.181 6.061 1.00 94.62 90 ILE A C 1
ATOM 666 O O . ILE A 1 90 ? 5.443 8.775 6.673 1.00 94.62 90 ILE A O 1
ATOM 670 N N . THR A 1 91 ? 7.362 9.942 6.629 1.00 95.25 91 THR A N 1
ATOM 671 C CA . THR A 1 91 ? 7.284 10.396 8.022 1.00 95.25 91 THR A CA 1
ATOM 672 C C . THR A 1 91 ? 6.034 11.242 8.253 1.00 95.25 91 THR A C 1
ATOM 674 O O . THR A 1 91 ? 5.280 10.955 9.187 1.00 95.25 91 THR A O 1
ATOM 677 N N . ASP A 1 92 ? 5.756 12.191 7.362 1.00 95.12 92 ASP A N 1
ATOM 678 C CA . ASP A 1 92 ? 4.581 13.063 7.443 1.00 95.12 92 ASP A CA 1
ATOM 679 C C . ASP A 1 92 ? 3.274 12.275 7.314 1.00 95.12 92 ASP A C 1
ATOM 681 O O . ASP A 1 92 ? 2.366 12.411 8.138 1.00 95.12 92 ASP A O 1
ATOM 685 N N . LEU A 1 93 ? 3.193 11.368 6.334 1.00 95.50 93 LEU A N 1
ATOM 686 C CA . LEU A 1 93 ? 2.027 10.499 6.166 1.00 95.50 93 LEU A CA 1
ATOM 687 C C . LEU A 1 93 ? 1.793 9.617 7.394 1.00 95.50 93 LEU A C 1
ATOM 689 O O . LEU A 1 93 ? 0.648 9.421 7.808 1.00 95.50 93 LEU A O 1
ATOM 693 N N . ARG A 1 94 ? 2.857 9.085 8.006 1.00 94.69 94 ARG A N 1
ATOM 694 C CA . ARG A 1 94 ? 2.732 8.287 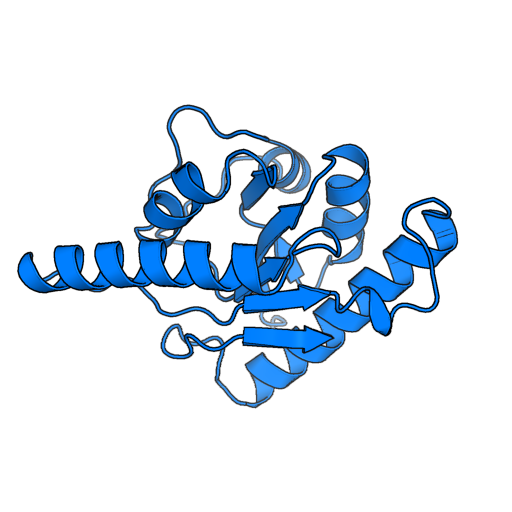9.233 1.00 94.69 94 ARG A CA 1
ATOM 695 C C . ARG A 1 94 ? 2.245 9.125 10.402 1.00 94.69 94 ARG A C 1
ATOM 697 O O . ARG A 1 94 ? 1.435 8.625 11.178 1.00 94.69 94 ARG A O 1
ATOM 704 N N . ALA A 1 95 ? 2.728 10.356 10.552 1.00 94.69 95 ALA A N 1
ATOM 705 C CA . ALA A 1 95 ? 2.257 11.256 11.600 1.00 94.69 95 ALA A CA 1
ATOM 706 C C . ALA A 1 95 ? 0.749 11.510 11.455 1.00 94.69 95 ALA A C 1
ATOM 708 O O . ALA A 1 95 ? 0.003 11.335 12.419 1.00 94.69 95 ALA A O 1
ATOM 709 N N . LEU A 1 96 ? 0.297 11.783 10.231 1.00 93.81 96 LEU A N 1
ATOM 710 C CA . LEU A 1 96 ? -1.110 12.003 9.907 1.00 93.81 96 LEU A CA 1
ATOM 711 C C . LEU A 1 96 ? -1.977 10.763 10.189 1.00 93.81 96 LEU A C 1
ATOM 713 O O . LEU A 1 96 ? -3.039 10.865 10.806 1.00 93.81 96 LEU A O 1
ATOM 717 N N . VAL A 1 97 ? -1.524 9.567 9.798 1.00 93.25 97 VAL A N 1
ATOM 718 C CA . VAL A 1 97 ? -2.248 8.318 10.097 1.00 93.25 97 VAL A CA 1
ATOM 719 C C . VAL A 1 97 ? -2.284 8.036 11.601 1.00 93.25 97 VAL A C 1
ATOM 721 O O . VAL A 1 97 ? -3.330 7.639 12.113 1.00 93.25 97 VAL A O 1
ATOM 724 N N . LYS A 1 98 ? -1.191 8.285 12.331 1.00 92.50 98 LYS A N 1
ATOM 725 C CA . LYS A 1 98 ? -1.147 8.127 13.795 1.00 92.50 98 LYS A CA 1
ATOM 726 C C . LYS A 1 98 ? -2.107 9.077 14.506 1.00 92.50 98 LYS A C 1
ATOM 728 O O . LYS A 1 98 ? -2.793 8.651 15.431 1.00 92.50 98 LYS A O 1
ATOM 733 N N . GLU A 1 99 ? -2.186 10.332 14.073 1.00 93.06 99 GLU A N 1
ATOM 734 C CA . GLU A 1 99 ? -3.139 11.305 14.616 1.00 93.06 99 GLU A CA 1
ATOM 735 C C . GLU A 1 99 ? -4.583 10.818 14.434 1.00 93.06 99 GLU A C 1
ATOM 737 O O . GLU A 1 99 ? -5.374 10.810 15.378 1.00 93.06 99 GLU A O 1
ATOM 742 N N . ARG A 1 100 ? -4.910 10.310 13.241 1.00 91.12 100 ARG A N 1
ATOM 743 C CA . ARG A 1 100 ? -6.234 9.750 12.937 1.00 91.12 100 ARG A CA 1
ATOM 744 C C . ARG A 1 100 ? -6.546 8.493 13.745 1.00 91.12 100 ARG A C 1
ATOM 746 O O . ARG A 1 100 ? -7.658 8.361 14.251 1.00 91.12 100 ARG A O 1
ATOM 753 N N . GLN A 1 101 ? -5.570 7.607 13.924 1.00 90.94 101 GLN A N 1
ATOM 754 C CA . GLN A 1 101 ? -5.686 6.437 14.799 1.00 90.94 101 GLN A CA 1
ATOM 755 C C . GLN A 1 101 ? -5.949 6.839 16.255 1.00 90.94 101 GLN A C 1
ATOM 757 O O . GLN A 1 101 ? -6.820 6.254 16.897 1.00 90.94 101 GLN A O 1
ATOM 762 N N . ALA A 1 102 ? -5.246 7.854 16.764 1.00 91.81 102 ALA A N 1
ATOM 763 C CA . ALA A 1 102 ? -5.448 8.361 18.118 1.00 91.81 102 ALA A CA 1
ATOM 764 C C . ALA A 1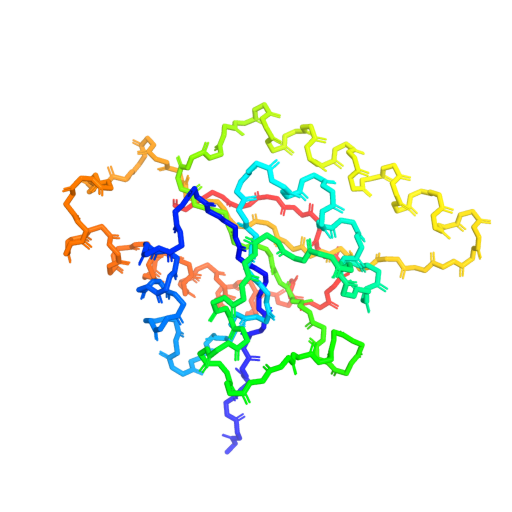 102 ? -6.844 8.981 18.298 1.00 91.81 102 ALA A C 1
ATOM 766 O O . ALA A 1 102 ? -7.521 8.676 19.279 1.00 91.81 102 ALA A O 1
ATOM 767 N N . ALA A 1 103 ? -7.304 9.786 17.336 1.00 92.31 103 ALA A N 1
ATOM 768 C CA . ALA A 1 103 ? -8.649 10.363 17.352 1.00 92.31 103 ALA A CA 1
ATOM 769 C C . ALA A 1 103 ? -9.739 9.276 17.316 1.00 92.31 103 ALA A C 1
ATOM 771 O O . ALA A 1 103 ? -10.663 9.289 18.126 1.00 92.31 103 ALA A O 1
ATOM 772 N N . ALA A 1 104 ? -9.597 8.274 16.443 1.00 90.81 104 ALA A N 1
ATOM 773 C CA . ALA A 1 104 ? -10.524 7.147 16.385 1.00 90.81 104 ALA A CA 1
ATOM 774 C C . ALA A 1 104 ? -10.561 6.358 17.706 1.00 90.81 104 ALA A C 1
ATOM 776 O O . ALA A 1 104 ? -11.644 5.997 18.168 1.00 90.81 104 ALA A O 1
ATOM 777 N N . ALA A 1 105 ? -9.409 6.150 18.350 1.00 91.38 105 ALA A N 1
ATOM 778 C CA . ALA A 1 105 ? -9.330 5.464 19.638 1.00 91.38 105 ALA A CA 1
ATOM 779 C C . ALA A 1 105 ? -10.062 6.223 20.760 1.00 91.38 105 ALA A C 1
ATOM 781 O O . ALA A 1 105 ? -10.723 5.592 21.585 1.00 91.38 105 ALA A O 1
ATOM 782 N N . GLN A 1 106 ? -10.012 7.561 20.770 1.00 93.06 106 GLN A N 1
ATOM 783 C CA . GLN A 1 106 ? -10.785 8.389 21.711 1.00 93.06 106 GLN A CA 1
ATOM 784 C C . GLN A 1 106 ? -12.302 8.230 21.527 1.00 93.06 106 GLN A C 1
ATOM 786 O O . GLN A 1 106 ? -13.058 8.354 22.487 1.00 93.06 106 GLN A O 1
ATOM 791 N N . GLU A 1 107 ? -12.742 7.901 20.313 1.00 92.62 107 GLU A N 1
ATOM 792 C CA . GLU A 1 107 ? -14.139 7.609 19.975 1.00 92.62 107 GLU A CA 1
ATOM 793 C C . GLU A 1 107 ? -14.504 6.118 20.136 1.00 92.62 107 GLU A C 1
ATOM 795 O O . GLU A 1 107 ? -15.587 5.695 19.728 1.00 92.62 107 GLU A O 1
ATOM 800 N N . GLY A 1 108 ? -13.611 5.293 20.696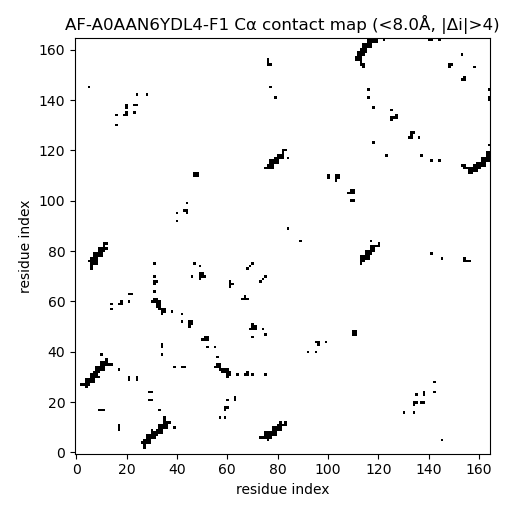 1.00 90.38 108 GLY A N 1
ATOM 801 C CA . GLY A 1 108 ? -13.831 3.853 20.869 1.00 90.38 108 GLY A CA 1
ATOM 802 C C . GLY A 1 108 ? -13.768 3.044 19.568 1.00 90.38 108 GLY A C 1
ATOM 803 O O . GLY A 1 108 ? -14.253 1.913 19.525 1.00 90.38 108 GLY A O 1
ATOM 804 N N . ARG A 1 109 ? -13.187 3.603 18.500 1.00 89.38 109 ARG A N 1
ATOM 805 C CA . ARG A 1 109 ? -12.990 2.943 17.201 1.00 89.38 109 ARG A CA 1
ATOM 806 C C . ARG A 1 109 ? -11.544 2.467 17.059 1.00 89.38 109 ARG A C 1
ATOM 808 O O . ARG A 1 109 ? -10.610 3.125 17.506 1.00 89.38 109 ARG A O 1
ATOM 815 N N . THR A 1 110 ? -11.344 1.345 16.373 1.00 87.19 110 THR A N 1
ATOM 816 C CA . THR A 1 110 ? -10.007 0.826 16.050 1.00 87.19 110 THR A CA 1
ATOM 817 C C . THR A 1 110 ? -9.767 0.920 14.551 1.00 87.19 110 THR A C 1
ATOM 819 O O . THR A 1 110 ? -10.520 0.357 13.759 1.00 87.19 110 THR A O 1
ATOM 822 N N . ILE A 1 111 ? -8.703 1.621 14.164 1.00 89.69 111 ILE A N 1
ATOM 823 C CA . ILE A 1 111 ? -8.207 1.666 12.786 1.00 89.69 111 ILE A CA 1
ATOM 824 C C . ILE A 1 111 ? -7.070 0.649 12.666 1.00 89.69 111 ILE A C 1
ATOM 826 O O . ILE A 1 111 ? -6.191 0.602 13.527 1.00 89.69 111 ILE A O 1
ATOM 830 N N . ARG A 1 112 ? -7.087 -0.167 11.606 1.00 86.44 112 ARG A N 1
ATOM 831 C CA . ARG A 1 112 ? -6.069 -1.206 11.391 1.00 86.44 112 ARG A CA 1
ATOM 832 C C . ARG A 1 112 ? -4.690 -0.588 11.167 1.00 86.44 112 ARG A C 1
ATOM 834 O O . ARG A 1 112 ? -4.558 0.477 10.561 1.00 86.44 112 ARG A O 1
ATOM 841 N N . GLN A 1 113 ? -3.666 -1.298 11.619 1.00 91.62 113 GLN A N 1
ATOM 842 C CA . GLN A 1 113 ? -2.271 -0.996 11.330 1.00 91.62 113 GLN A CA 1
ATOM 843 C C . GLN A 1 113 ? -1.822 -1.936 10.217 1.00 91.62 113 GLN A C 1
ATOM 845 O O . GLN A 1 113 ? -1.841 -3.150 10.382 1.00 91.62 113 GLN A O 1
ATOM 850 N N . ILE A 1 114 ? -1.526 -1.378 9.047 1.00 95.06 114 ILE A N 1
ATOM 851 C CA . ILE A 1 114 ? -1.058 -2.161 7.903 1.00 95.06 114 ILE A CA 1
ATOM 852 C C . ILE A 1 114 ? 0.387 -1.778 7.581 1.00 95.06 114 ILE A C 1
ATOM 854 O O . ILE A 1 114 ? 0.707 -0.586 7.658 1.00 95.06 114 ILE A O 1
ATOM 858 N N . PRO A 1 115 ? 1.244 -2.739 7.196 1.00 97.38 115 PRO A N 1
ATOM 859 C CA . PRO A 1 115 ? 2.621 -2.460 6.840 1.00 97.38 115 PRO A CA 1
ATOM 860 C C . PRO A 1 115 ? 2.700 -1.664 5.546 1.00 97.38 115 PRO A C 1
ATOM 862 O O . PRO A 1 115 ? 1.882 -1.828 4.630 1.00 97.38 115 PRO A O 1
ATOM 865 N N . TRP A 1 116 ? 3.690 -0.779 5.474 1.00 97.81 116 TRP A N 1
ATOM 866 C CA . TRP A 1 116 ? 3.937 0.060 4.306 1.00 97.81 116 TRP A CA 1
ATOM 867 C C . TRP A 1 116 ? 5.194 -0.431 3.607 1.00 97.81 116 TRP A C 1
ATOM 869 O O . TRP A 1 116 ? 6.275 -0.401 4.183 1.00 97.81 116 TRP A O 1
ATOM 879 N N . ILE A 1 117 ? 5.073 -0.859 2.359 1.00 97.62 117 ILE A N 1
ATOM 880 C CA . ILE A 1 117 ? 6.194 -1.328 1.551 1.00 97.62 117 ILE A CA 1
ATOM 881 C C . ILE A 1 117 ? 6.514 -0.245 0.531 1.00 97.62 117 ILE A C 1
ATOM 883 O O . ILE A 1 117 ? 5.664 0.115 -0.281 1.00 97.62 117 ILE A O 1
ATOM 887 N N . ARG A 1 118 ? 7.733 0.280 0.546 1.00 95.12 118 ARG A N 1
ATOM 888 C CA . ARG A 1 118 ? 8.175 1.326 -0.382 1.00 95.12 118 ARG A CA 1
ATOM 889 C C . ARG A 1 118 ? 9.288 0.825 -1.286 1.00 95.12 118 ARG A C 1
ATOM 891 O O . ARG A 1 118 ? 10.165 0.097 -0.830 1.00 95.12 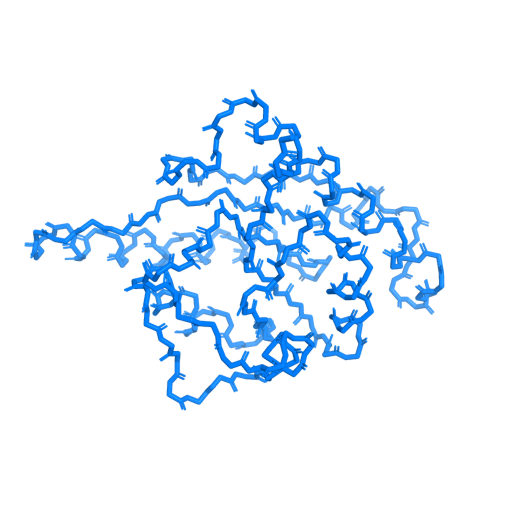118 ARG A O 1
ATOM 898 N N . ILE A 1 119 ? 9.303 1.302 -2.525 1.00 93.19 119 ILE A N 1
ATOM 899 C CA . ILE A 1 119 ? 10.464 1.127 -3.400 1.00 93.19 119 ILE A CA 1
ATOM 900 C C . ILE A 1 119 ? 11.595 2.047 -2.936 1.00 93.19 119 ILE A C 1
ATOM 902 O O . ILE A 1 119 ? 11.458 3.273 -2.933 1.00 93.19 119 ILE A O 1
ATOM 906 N N . GLU A 1 120 ? 12.735 1.464 -2.587 1.00 88.81 120 GLU A N 1
ATOM 907 C CA . GLU A 1 120 ? 13.969 2.192 -2.327 1.00 88.81 120 GLU A CA 1
ATOM 908 C C . GLU A 1 120 ? 14.655 2.503 -3.661 1.00 88.81 120 GLU A C 1
ATOM 910 O O . GLU A 1 120 ? 15.471 1.739 -4.185 1.00 88.81 120 GLU A O 1
ATOM 915 N N . SER A 1 121 ? 14.320 3.659 -4.237 1.00 81.81 121 SER A N 1
ATOM 916 C CA . SER A 1 121 ? 14.835 4.088 -5.545 1.00 81.81 121 SER A CA 1
ATOM 917 C C . SER A 1 121 ? 16.366 4.102 -5.620 1.00 81.81 121 SER A C 1
ATOM 919 O O . SER A 1 121 ? 16.924 3.785 -6.664 1.00 81.81 121 SER A O 1
ATOM 921 N N . ALA A 1 122 ? 17.059 4.370 -4.507 1.00 81.94 122 ALA A N 1
ATOM 922 C CA . ALA A 1 122 ? 18.523 4.319 -4.435 1.00 81.94 122 ALA A CA 1
ATOM 923 C C . ALA A 1 122 ? 19.108 2.909 -4.668 1.00 81.94 122 ALA A C 1
ATOM 925 O O . ALA A 1 122 ? 20.260 2.782 -5.079 1.00 81.94 122 ALA A O 1
ATOM 926 N N . ARG A 1 123 ? 18.323 1.850 -4.431 1.00 79.25 123 ARG A N 1
ATOM 927 C CA . ARG A 1 123 ? 18.693 0.442 -4.674 1.00 79.25 123 ARG A CA 1
ATOM 928 C C . ARG A 1 123 ? 18.072 -0.119 -5.953 1.00 79.25 123 ARG A C 1
ATOM 930 O O . ARG A 1 123 ? 18.226 -1.306 -6.261 1.00 79.25 123 ARG A O 1
ATOM 937 N N . SER A 1 124 ? 17.321 0.697 -6.687 1.00 79.56 124 SER A N 1
ATOM 938 C CA . SER A 1 124 ? 16.678 0.276 -7.926 1.00 79.56 124 SER A CA 1
ATOM 939 C C . SER A 1 124 ? 17.692 0.276 -9.062 1.00 79.56 124 SER A C 1
ATOM 941 O O . SER A 1 124 ? 18.382 1.261 -9.302 1.00 79.56 124 SER A O 1
ATOM 943 N N . LYS A 1 125 ? 17.795 -0.856 -9.765 1.00 83.94 125 LYS A N 1
ATOM 944 C CA . LYS A 1 125 ? 18.676 -0.986 -10.937 1.00 83.94 125 LYS A CA 1
ATOM 945 C C . LYS A 1 125 ? 18.076 -0.330 -12.179 1.00 83.94 125 LYS A C 1
ATOM 947 O O . LYS A 1 125 ? 18.807 0.023 -13.097 1.00 83.94 125 LYS A O 1
ATOM 952 N N . PHE A 1 126 ? 16.753 -0.191 -12.199 1.00 87.81 126 PHE A N 1
ATOM 953 C CA . PHE A 1 126 ? 15.987 0.296 -13.336 1.00 87.81 126 PHE A CA 1
ATOM 954 C C . PHE A 1 126 ? 15.342 1.641 -13.010 1.00 87.81 126 PHE A C 1
ATOM 956 O O . PHE A 1 126 ? 14.922 1.890 -11.879 1.00 87.81 126 PHE A O 1
ATOM 963 N N . SER A 1 127 ? 15.268 2.504 -14.019 1.00 85.31 127 SER A N 1
ATOM 964 C CA . SER A 1 127 ? 14.664 3.831 -13.916 1.00 85.31 127 SER A CA 1
ATOM 965 C C . SER A 1 127 ? 13.202 3.787 -14.364 1.00 85.31 127 SER A C 1
ATOM 967 O O . SER A 1 127 ? 12.912 3.122 -15.356 1.00 85.31 127 SER A O 1
ATOM 969 N N . PRO A 1 128 ? 12.294 4.578 -13.763 1.00 84.94 128 PRO A N 1
ATOM 970 C CA . PRO A 1 128 ? 10.938 4.768 -14.284 1.00 84.94 128 PRO A CA 1
ATOM 971 C C . PRO A 1 128 ? 10.871 5.269 -15.739 1.00 84.94 128 PRO A C 1
ATOM 973 O O . PRO A 1 128 ? 9.809 5.198 -16.353 1.00 84.94 128 PRO A O 1
ATOM 976 N N . SER A 1 129 ? 11.976 5.792 -16.289 1.00 87.94 129 SER A N 1
ATOM 977 C CA . SER A 1 129 ? 12.096 6.153 -17.710 1.00 87.94 129 SER A CA 1
ATOM 978 C C . SER A 1 129 ? 12.193 4.946 -18.651 1.00 87.94 129 SER A C 1
ATOM 980 O O . SER A 1 129 ? 11.980 5.113 -19.847 1.00 87.94 129 SER A O 1
ATOM 982 N N . ASP A 1 130 ? 12.514 3.761 -18.130 1.00 90.62 130 ASP A N 1
ATOM 983 C CA . ASP A 1 130 ? 12.498 2.481 -18.841 1.00 90.62 130 ASP A CA 1
ATOM 984 C C . ASP A 1 130 ? 11.429 1.568 -18.209 1.00 90.62 130 ASP A C 1
ATOM 986 O O . ASP A 1 130 ? 11.726 0.748 -17.333 1.00 90.62 130 ASP A O 1
ATOM 990 N N . PRO A 1 131 ? 10.150 1.745 -18.583 1.00 89.56 131 PRO A N 1
ATOM 991 C CA . PRO A 1 131 ? 9.046 1.042 -17.941 1.00 89.56 131 PRO A CA 1
ATOM 992 C C . PRO A 1 131 ? 9.079 -0.471 -18.177 1.00 89.56 131 PRO A C 1
ATOM 994 O O . PRO A 1 131 ? 8.537 -1.209 -17.354 1.00 89.56 131 PRO A O 1
ATOM 997 N N . ASP A 1 132 ? 9.696 -0.935 -19.264 1.00 92.69 132 ASP A N 1
ATOM 998 C CA . ASP A 1 132 ? 9.693 -2.349 -19.643 1.00 92.69 132 ASP A CA 1
ATOM 999 C C . ASP A 1 132 ? 10.610 -3.173 -18.730 1.00 92.69 132 ASP A C 1
ATOM 1001 O O . ASP A 1 132 ? 10.298 -4.323 -18.422 1.00 92.69 132 ASP A O 1
ATOM 1005 N N . ALA A 1 133 ? 11.684 -2.564 -18.217 1.00 92.31 133 ALA A N 1
ATOM 1006 C CA . ALA A 1 133 ? 12.529 -3.165 -17.189 1.00 92.31 133 ALA A CA 1
ATOM 1007 C C . ALA A 1 133 ? 12.093 -2.794 -15.757 1.00 92.31 133 ALA A C 1
ATOM 1009 O O . ALA A 1 133 ? 12.148 -3.627 -14.851 1.00 92.31 133 ALA A O 1
ATOM 1010 N N . TYR A 1 134 ? 11.626 -1.559 -15.540 1.00 91.25 134 TYR A N 1
ATOM 1011 C CA . TYR A 1 134 ? 11.256 -1.061 -14.211 1.00 91.25 134 TYR A CA 1
ATOM 1012 C C . TYR A 1 134 ? 10.020 -1.747 -13.627 1.00 91.25 134 TYR A C 1
ATOM 1014 O O . TYR A 1 134 ? 10.028 -2.143 -12.461 1.00 91.25 134 TYR A O 1
ATOM 1022 N N . VAL A 1 135 ? 8.952 -1.904 -14.416 1.00 94.00 135 VAL A N 1
ATOM 1023 C CA . VAL A 1 135 ? 7.684 -2.452 -13.911 1.00 94.00 135 VAL A CA 1
ATOM 1024 C C . VAL A 1 135 ? 7.836 -3.895 -13.408 1.00 94.00 135 VAL A C 1
ATOM 1026 O O . VAL A 1 135 ? 7.415 -4.152 -12.277 1.00 94.00 135 VAL A O 1
ATOM 1029 N N . PRO A 1 136 ? 8.458 -4.832 -14.156 1.00 95.19 136 PRO A N 1
ATOM 1030 C CA . PRO A 1 136 ? 8.670 -6.192 -13.662 1.00 95.19 136 PRO A CA 1
ATOM 1031 C C . PRO A 1 136 ? 9.508 -6.261 -12.378 1.00 95.19 136 PRO A C 1
ATOM 1033 O O . PRO A 1 136 ? 9.183 -7.050 -11.491 1.00 95.19 136 PRO A O 1
ATOM 1036 N N . ASP A 1 137 ? 10.544 -5.425 -12.244 1.00 94.19 137 ASP A N 1
ATOM 1037 C CA . ASP A 1 137 ? 11.386 -5.371 -11.038 1.00 94.19 137 ASP A CA 1
ATOM 1038 C C . ASP A 1 137 ? 10.588 -4.898 -9.814 1.00 94.19 137 ASP A C 1
ATOM 1040 O O . ASP A 1 137 ? 10.621 -5.534 -8.760 1.00 94.19 137 ASP A O 1
ATOM 1044 N N . VAL A 1 138 ? 9.794 -3.833 -9.968 1.00 94.44 138 VAL A N 1
ATOM 1045 C CA . VAL A 1 138 ? 8.903 -3.319 -8.915 1.00 94.44 138 VAL A CA 1
ATOM 1046 C C . VAL A 1 138 ? 7.886 -4.373 -8.476 1.00 94.44 138 VAL A C 1
ATOM 1048 O O . VAL A 1 138 ? 7.700 -4.587 -7.278 1.00 94.44 138 VAL A O 1
ATOM 1051 N N . ILE A 1 139 ? 7.251 -5.065 -9.428 1.00 96.25 139 ILE A N 1
ATOM 1052 C CA . ILE A 1 139 ? 6.299 -6.145 -9.129 1.00 96.25 139 ILE A CA 1
ATOM 1053 C C . ILE A 1 139 ? 6.987 -7.262 -8.343 1.00 96.25 139 ILE A C 1
ATOM 1055 O O . ILE A 1 139 ? 6.447 -7.718 -7.334 1.00 96.25 139 ILE A O 1
ATOM 1059 N N . ALA A 1 140 ? 8.170 -7.700 -8.783 1.00 95.88 140 ALA A N 1
ATOM 1060 C CA . ALA A 1 140 ? 8.907 -8.779 -8.134 1.00 95.88 140 ALA A CA 1
ATOM 1061 C C . ALA A 1 140 ? 9.261 -8.431 -6.680 1.00 95.88 140 ALA A C 1
ATOM 1063 O O . ALA A 1 140 ? 9.039 -9.248 -5.786 1.00 95.88 140 ALA A O 1
ATOM 1064 N N . ARG A 1 141 ? 9.738 -7.205 -6.432 1.00 95.69 141 ARG A N 1
ATOM 1065 C CA . ARG A 1 141 ? 10.065 -6.709 -5.086 1.00 95.69 141 ARG A CA 1
ATOM 1066 C C . ARG A 1 141 ? 8.839 -6.645 -4.181 1.00 95.69 141 ARG A C 1
ATOM 1068 O O . ARG A 1 141 ? 8.887 -7.144 -3.058 1.00 95.69 141 ARG A O 1
ATOM 1075 N N . PHE A 1 142 ? 7.728 -6.094 -4.675 1.00 97.25 142 PHE A N 1
ATOM 1076 C CA . PHE A 1 142 ? 6.490 -6.043 -3.898 1.00 97.25 142 PHE A CA 1
ATOM 1077 C C . PHE A 1 142 ? 5.953 -7.437 -3.578 1.00 97.25 142 PHE A C 1
ATOM 1079 O O . PHE A 1 142 ? 5.623 -7.692 -2.424 1.00 97.25 142 PHE A O 1
ATOM 1086 N N . LYS A 1 143 ? 5.897 -8.356 -4.552 1.00 97.12 143 LYS A N 1
ATOM 1087 C CA . LYS A 1 143 ? 5.441 -9.734 -4.299 1.00 97.12 143 LYS A CA 1
ATOM 1088 C C . LYS A 1 143 ? 6.336 -10.443 -3.282 1.00 97.12 143 LYS A C 1
ATOM 1090 O O . LYS A 1 143 ? 5.815 -11.071 -2.364 1.00 97.12 143 LYS A O 1
ATOM 1095 N N . ALA A 1 144 ? 7.657 -10.321 -3.418 1.00 96.88 144 ALA A N 1
ATOM 1096 C CA . ALA A 1 144 ? 8.605 -10.953 -2.506 1.00 96.88 144 ALA A CA 1
ATOM 1097 C C . ALA A 1 144 ? 8.386 -10.505 -1.052 1.00 96.88 144 ALA A C 1
ATOM 1099 O O . ALA A 1 144 ? 8.268 -11.352 -0.166 1.00 96.88 144 ALA A O 1
ATOM 1100 N N . GLU A 1 145 ? 8.270 -9.1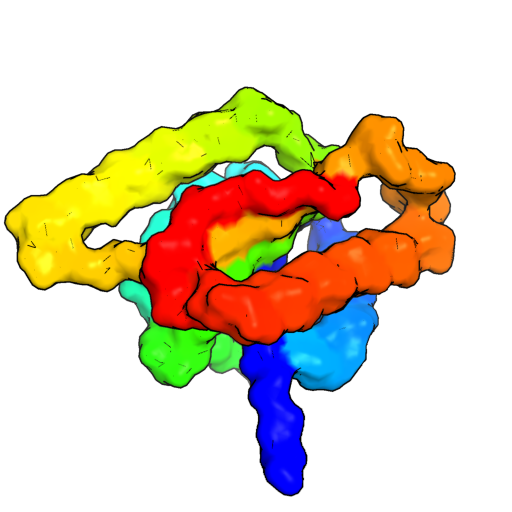97 -0.811 1.00 97.81 145 GLU A N 1
ATOM 1101 C CA . GLU A 1 145 ? 8.071 -8.687 0.548 1.00 97.81 145 GLU A CA 1
ATOM 1102 C C . GLU A 1 145 ? 6.656 -8.969 1.067 1.00 97.81 145 GLU A C 1
ATOM 1104 O O . GLU A 1 145 ? 6.511 -9.391 2.208 1.00 97.81 145 GLU A O 1
ATOM 1109 N N . LEU A 1 146 ? 5.612 -8.845 0.237 1.00 97.62 146 LEU A N 1
ATOM 1110 C CA . LEU A 1 146 ? 4.242 -9.188 0.643 1.00 97.62 146 LEU A CA 1
ATOM 1111 C C . LEU A 1 146 ? 4.122 -10.651 1.079 1.00 97.62 146 LEU A C 1
ATOM 1113 O O . LEU A 1 146 ? 3.518 -10.926 2.112 1.00 97.62 146 LEU A O 1
ATOM 1117 N N . PHE A 1 147 ? 4.708 -11.592 0.336 1.00 96.94 147 PHE A N 1
ATOM 1118 C CA . PHE A 1 147 ? 4.665 -13.009 0.709 1.00 96.94 147 PHE A CA 1
ATOM 1119 C C . PHE A 1 147 ? 5.495 -13.319 1.948 1.00 96.94 147 PHE A C 1
ATOM 1121 O O . PHE A 1 147 ? 5.085 -14.144 2.764 1.00 96.94 147 PHE A O 1
ATOM 1128 N N . LYS A 1 148 ? 6.631 -12.642 2.123 1.00 97.38 148 LYS A N 1
ATOM 1129 C CA . LYS A 1 148 ? 7.414 -12.736 3.354 1.00 97.38 148 LYS A CA 1
ATOM 1130 C C . LYS A 1 148 ? 6.599 -12.251 4.558 1.00 97.38 148 LYS A C 1
ATOM 1132 O O . LYS A 1 148 ? 6.478 -12.988 5.531 1.00 97.38 148 LYS A O 1
ATOM 1137 N N . LEU A 1 149 ? 5.984 -11.070 4.473 1.00 97.44 149 LEU A N 1
ATOM 1138 C CA . LEU A 1 149 ? 5.147 -10.523 5.547 1.00 97.44 149 LEU A CA 1
ATOM 1139 C C . LEU A 1 149 ? 3.907 -11.383 5.821 1.00 97.44 149 LEU A C 1
ATOM 1141 O O . LEU A 1 149 ? 3.514 -11.529 6.978 1.00 97.44 149 LEU A O 1
ATOM 1145 N N . ASP A 1 150 ? 3.304 -11.981 4.789 1.00 96.00 150 ASP A N 1
ATOM 1146 C CA . ASP A 1 150 ? 2.191 -12.923 4.962 1.00 96.00 150 ASP A CA 1
ATOM 1147 C C . ASP A 1 150 ? 2.638 -14.182 5.718 1.00 96.00 150 ASP A C 1
ATOM 1149 O O . ASP A 1 150 ? 1.967 -14.603 6.660 1.00 96.00 150 ASP A O 1
ATOM 1153 N N . GLY A 1 151 ? 3.802 -14.738 5.362 1.00 95.19 151 GLY A N 1
ATOM 1154 C CA . GLY A 1 151 ? 4.410 -15.876 6.057 1.00 95.19 151 GLY A CA 1
ATOM 1155 C C . GLY A 1 151 ? 4.825 -15.568 7.500 1.00 95.19 151 GLY A C 1
ATOM 1156 O O . GLY A 1 151 ? 4.770 -16.450 8.354 1.00 95.19 151 GLY A O 1
ATOM 1157 N N . GLU A 1 152 ? 5.186 -14.315 7.788 1.00 95.31 152 GLU A N 1
ATOM 1158 C CA . GLU A 1 152 ? 5.471 -13.804 9.137 1.00 95.31 152 GLU A CA 1
ATOM 1159 C C . GLU A 1 152 ? 4.199 -13.438 9.931 1.00 95.31 152 GLU A C 1
ATOM 1161 O O . GLU A 1 152 ? 4.294 -13.090 11.106 1.00 95.31 152 GLU A O 1
ATOM 1166 N N . GLY A 1 153 ? 3.009 -13.501 9.320 1.00 94.50 153 GLY A N 1
ATOM 1167 C CA . GLY A 1 153 ? 1.740 -13.153 9.968 1.00 94.50 153 GLY A CA 1
ATOM 1168 C C . GLY A 1 153 ? 1.490 -11.650 10.138 1.00 94.50 153 GLY A C 1
ATOM 1169 O O . GLY A 1 153 ? 0.537 -11.267 10.806 1.00 94.50 153 GLY A O 1
ATOM 1170 N N . LYS A 1 154 ? 2.289 -10.785 9.505 1.00 96.06 154 LYS A N 1
ATOM 1171 C CA . LYS A 1 154 ? 2.239 -9.317 9.668 1.00 96.06 154 LYS A CA 1
ATOM 1172 C C . LYS A 1 154 ? 1.151 -8.617 8.853 1.00 96.06 154 LYS A C 1
ATOM 1174 O O . LYS A 1 154 ? 0.935 -7.418 8.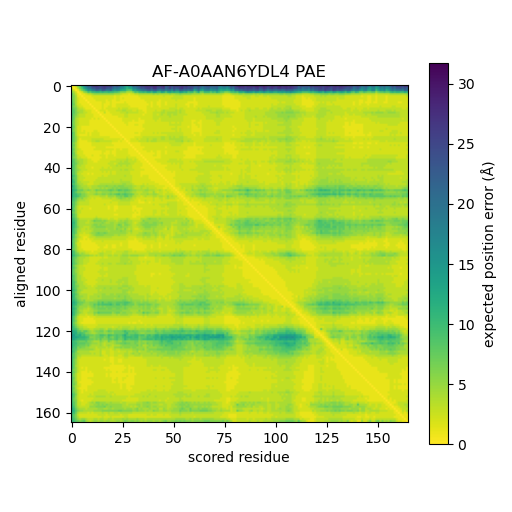977 1.00 96.06 154 LYS A O 1
ATOM 1179 N N . LEU A 1 155 ? 0.437 -9.365 8.016 1.00 95.06 155 LEU A N 1
ATOM 1180 C CA . LEU A 1 155 ? -0.670 -8.863 7.196 1.00 95.06 155 LEU A CA 1
ATOM 1181 C C . LEU A 1 155 ? -2.041 -8.984 7.893 1.00 95.06 155 LEU A C 1
ATOM 1183 O O . LEU A 1 155 ? -3.083 -8.984 7.225 1.00 95.06 155 LEU A O 1
ATOM 1187 N N . ASP A 1 156 ? -2.055 -9.138 9.221 1.00 91.25 156 ASP A N 1
ATOM 1188 C CA . ASP A 1 156 ? -3.253 -9.334 10.049 1.00 91.25 156 ASP A CA 1
ATOM 1189 C C . ASP A 1 156 ? -3.913 -8.022 10.514 1.00 91.25 156 ASP A C 1
ATOM 1191 O O . ASP A 1 156 ? -5.051 -8.027 10.992 1.00 91.25 156 ASP A O 1
ATOM 1195 N N . GLY A 1 157 ? -3.266 -6.879 10.278 1.00 89.00 157 GLY A N 1
ATOM 1196 C CA . GLY A 1 157 ? -3.759 -5.559 10.669 1.00 89.00 157 GLY A CA 1
ATOM 1197 C C . GLY A 1 157 ? -3.203 -5.029 11.994 1.00 89.00 157 GLY A C 1
ATOM 1198 O O . GLY A 1 157 ? -3.773 -4.064 12.514 1.00 89.00 157 GLY A O 1
ATOM 1199 N N . SER A 1 158 ? -2.140 -5.641 12.525 1.00 91.12 158 SER A N 1
ATOM 1200 C CA . SER A 1 158 ? -1.408 -5.180 13.712 1.00 91.12 158 SER A CA 1
ATOM 1201 C C . SER A 1 158 ? -0.018 -4.588 13.424 1.00 91.12 158 SER A C 1
ATOM 1203 O O . SER A 1 158 ? 0.552 -3.943 14.301 1.00 91.12 158 SER A O 1
ATOM 1205 N N . ASP A 1 159 ? 0.529 -4.760 12.216 1.00 93.25 159 ASP A N 1
ATOM 1206 C CA . ASP A 1 159 ? 1.858 -4.254 11.858 1.00 93.25 159 ASP A CA 1
ATOM 1207 C C . ASP A 1 159 ? 1.772 -2.864 11.212 1.00 93.25 159 ASP A C 1
ATOM 1209 O O . ASP A 1 159 ? 1.196 -2.700 10.143 1.00 93.25 159 ASP A O 1
ATOM 1213 N N . GLY A 1 160 ? 2.341 -1.846 11.859 1.00 89.62 160 GLY A N 1
ATOM 1214 C CA . GLY A 1 160 ? 2.352 -0.454 11.384 1.00 89.62 160 GLY A CA 1
ATOM 1215 C C . GLY A 1 160 ? 3.712 0.020 10.862 1.00 89.62 160 GLY A C 1
ATOM 1216 O O . GLY A 1 160 ? 3.957 1.236 10.800 1.00 89.62 160 GLY A O 1
ATOM 1217 N N . GLU A 1 161 ? 4.622 -0.913 10.576 1.00 95.38 161 GLU A N 1
ATOM 1218 C CA . GLU A 1 161 ? 6.004 -0.625 10.195 1.00 95.38 161 GLU A CA 1
ATOM 1219 C C . GLU A 1 161 ? 6.199 -0.351 8.698 1.00 95.38 161 GLU A C 1
ATOM 1221 O O . GLU A 1 161 ? 5.325 -0.592 7.862 1.00 95.38 161 GLU A O 1
ATOM 1226 N N . VAL A 1 162 ? 7.368 0.208 8.367 1.00 96.31 162 VAL A N 1
ATOM 1227 C CA . VAL A 1 162 ? 7.766 0.538 6.992 1.00 96.31 162 VAL A CA 1
ATOM 1228 C C . VAL A 1 162 ? 8.895 -0.381 6.537 1.00 96.31 162 VAL A C 1
ATOM 1230 O O . VAL A 1 162 ? 9.935 -0.470 7.187 1.00 96.31 162 VAL A O 1
ATOM 1233 N N . TYR A 1 163 ? 8.717 -0.989 5.370 1.00 96.12 163 TYR A N 1
ATOM 1234 C CA . TYR A 1 163 ? 9.647 -1.906 4.725 1.00 96.12 163 TYR A CA 1
ATOM 1235 C C . TYR A 1 163 ? 10.133 -1.290 3.413 1.00 96.12 163 TYR A C 1
ATOM 1237 O O . TYR A 1 163 ? 9.332 -0.840 2.596 1.00 96.12 163 TYR A O 1
ATOM 1245 N N . ALA A 1 164 ? 11.448 -1.240 3.211 1.00 93.56 164 ALA A N 1
ATOM 1246 C CA . ALA A 1 164 ? 12.065 -0.708 1.998 1.00 93.56 164 ALA A CA 1
ATOM 1247 C C . ALA A 1 164 ? 12.583 -1.860 1.127 1.00 93.56 164 ALA A C 1
ATOM 1249 O O . ALA A 1 164 ? 13.293 -2.729 1.640 1.00 93.56 164 ALA A O 1
ATOM 1250 N N . VAL A 1 165 ? 12.215 -1.869 -0.159 1.00 90.88 165 VAL A N 1
ATOM 1251 C CA . VAL A 1 165 ? 12.528 -2.946 -1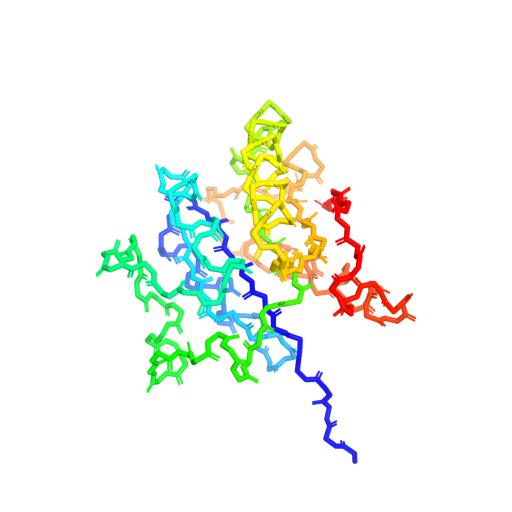.121 1.00 90.88 165 VAL A CA 1
ATOM 1252 C C . VAL A 1 165 ? 13.167 -2.441 -2.405 1.00 90.88 165 VAL A C 1
ATOM 1254 O O . VAL A 1 165 ? 12.909 -1.290 -2.814 1.00 90.88 165 VAL A O 1
#

pLDDT: mean 91.93, std 7.5, range [38.22, 98.06]

Solvent-accessible surface area (backbone atoms only — not comparable to full-atom values): 9143 Å² total; per-residue (Å²): 129,85,79,79,65,46,36,24,33,38,35,31,86,46,67,76,60,45,47,57,39,51,61,64,38,46,87,55,33,45,50,60,42,43,34,34,62,92,46,37,82,72,39,48,57,38,46,53,68,42,36,81,55,95,75,61,82,46,58,64,29,23,65,77,68,76,44,83,62,59,36,76,84,58,54,66,26,31,36,40,36,41,60,84,64,48,74,65,59,51,50,54,49,49,52,54,45,50,51,51,41,52,54,34,46,77,72,77,40,86,57,63,26,41,28,34,39,33,38,38,55,93,77,47,93,52,49,85,90,42,54,85,62,24,42,59,52,53,37,51,46,51,53,54,51,52,53,50,36,51,75,70,57,41,48,75,34,76,30,69,52,79,45,78,77

Mean predicted aligned error: 3.7 Å

Sequence (165 aa):
MASKIIRVLAAGKMEAMGRRVIEGLKPEVEVVHFMLSTHIADELPLILENKIPPNPSSNVAAEILGGPVSLSEKPAQALILGGAYTDEMITDLRALVKERQAAAAQEGRTIRQIPWIRIESARSKFSPSDPDAYVPDVIARFKAELFKLDGEGKLDGSDGEVYAV

Radius of gyration: 14.99 Å; Cα contacts (8 Å, |Δi|>4): 253; chains: 1; bounding box: 35×39×41 Å

Organism: NCBI:txid261697

Foldseek 3Di:
DPQDAAEEAEEEADLVLVLLLQVLLPDRYQHQYYAYLVCCLPQVLCLLVQHGDPDGPDCSSQVVVVHHDRCVVVPHLAYEYECPDDPVNVVVSLVSNVVSQVVCVVVVHHGFAHEYEYEPPVPDPDDVVCSVVRSVVSNVSVVVVSVVCVVVVSSVRHHNYYHYD

Nearest PDB structures (foldseek):
  4jz5-assembly1_A  TM=2.709E-01  e=5.645E-02  Listeria phage P40
  1zen-assembly1_A-2  TM=2.931E-01  e=3.398E-01  Escherichia coli
  6mdo-assembly1_B  TM=2.439E-01  e=1.148E+00  Cricetulus griseus
  1b57-assembly1_B  TM=2.973E-01  e=1.582E+00  Escherichia coli
  7ut5-assembly1_A  TM=2.844E-01  e=6.081E+00  Acinetobacter baumannii